Protein AF-A0A7J7QF87-F1 (afdb_monomer_lite)

Structure (mmCIF, N/CA/C/O backbone):
data_AF-A0A7J7QF87-F1
#
_entry.id   AF-A0A7J7QF87-F1
#
loop_
_atom_site.group_PDB
_atom_site.id
_atom_site.type_symbol
_atom_site.label_atom_id
_atom_site.label_alt_id
_atom_site.label_comp_id
_atom_site.label_asy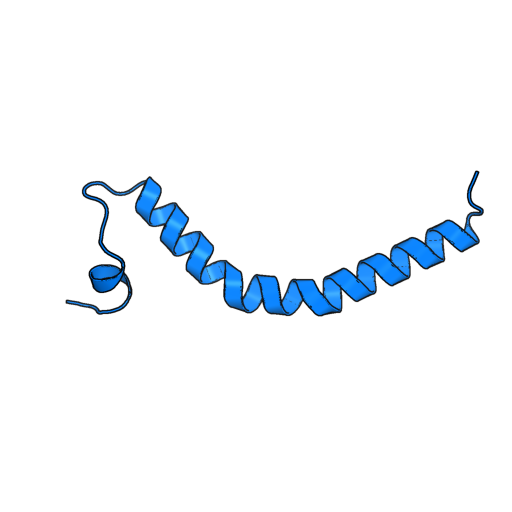m_id
_atom_site.label_entity_id
_atom_site.label_seq_id
_atom_site.pdbx_PDB_ins_code
_atom_site.Cartn_x
_atom_site.Cartn_y
_atom_site.Cartn_z
_atom_site.occupancy
_atom_site.B_iso_or_equiv
_atom_site.auth_seq_id
_atom_site.auth_comp_id
_atom_site.auth_asym_id
_atom_site.auth_atom_id
_atom_site.pdbx_PDB_model_num
ATOM 1 N N . MET A 1 1 ? -24.560 22.434 12.516 1.00 60.00 1 MET A N 1
ATOM 2 C CA . MET A 1 1 ? -23.205 21.937 12.841 1.00 60.00 1 MET A CA 1
ATOM 3 C C . MET A 1 1 ? -23.386 20.590 13.522 1.00 60.00 1 MET A C 1
ATOM 5 O O . MET A 1 1 ? -24.284 20.521 14.355 1.00 60.00 1 MET A O 1
ATOM 9 N N . PRO A 1 2 ? -22.654 19.533 13.127 1.00 67.44 2 PRO A N 1
ATOM 10 C CA . PRO A 1 2 ? -22.759 18.225 13.779 1.00 67.44 2 PRO A CA 1
ATOM 11 C C . PRO A 1 2 ? -22.456 18.364 15.273 1.00 67.44 2 PRO A C 1
ATOM 13 O O . PRO A 1 2 ? -21.622 19.190 15.660 1.00 67.44 2 PRO A O 1
ATOM 16 N N . SER A 1 3 ? -23.164 17.611 16.112 1.00 79.44 3 SER A N 1
ATOM 17 C CA . SER A 1 3 ? -22.937 17.660 17.554 1.00 79.44 3 SER A CA 1
ATOM 18 C C . SER A 1 3 ? -21.574 17.047 17.893 1.00 79.44 3 SER A C 1
ATOM 20 O O . SER A 1 3 ? -21.023 16.235 17.148 1.00 79.44 3 SER A O 1
ATOM 22 N N . THR A 1 4 ? -21.011 17.406 19.044 1.00 79.69 4 THR A N 1
AT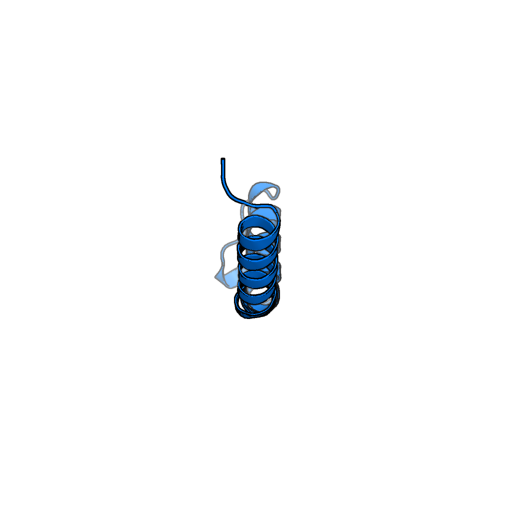OM 23 C CA . THR A 1 4 ? -19.759 16.817 19.551 1.00 79.69 4 THR A CA 1
ATOM 24 C C . THR A 1 4 ? -19.838 15.294 19.693 1.00 79.69 4 THR A C 1
ATOM 26 O O . THR A 1 4 ? -18.813 14.619 19.631 1.00 79.69 4 THR A O 1
ATOM 29 N N . GLN A 1 5 ? -21.042 14.747 19.868 1.00 81.25 5 GLN A N 1
ATOM 30 C CA . GLN A 1 5 ? -21.297 13.312 19.956 1.00 81.25 5 GLN A CA 1
ATOM 31 C C . GLN A 1 5 ? -21.301 12.637 18.575 1.00 81.25 5 GLN A C 1
ATOM 33 O O . GLN A 1 5 ? -20.735 11.553 18.425 1.00 81.25 5 GLN A O 1
ATOM 38 N N . ASP A 1 6 ? -21.826 13.315 17.551 1.00 81.62 6 ASP A N 1
ATOM 39 C CA . ASP A 1 6 ? -21.732 12.855 16.158 1.00 81.62 6 ASP A CA 1
ATOM 40 C C . ASP A 1 6 ? -20.267 12.822 15.711 1.00 81.62 6 ASP A C 1
ATOM 42 O O . ASP A 1 6 ? -19.813 11.850 15.114 1.00 81.62 6 ASP A O 1
ATOM 46 N N . LEU A 1 7 ? -19.494 13.853 16.075 1.00 83.25 7 LEU A N 1
ATOM 47 C CA . LEU A 1 7 ? -18.078 13.951 15.723 1.00 83.25 7 LEU A CA 1
ATOM 48 C C . LEU A 1 7 ? -17.250 12.799 16.311 1.00 83.25 7 LEU A C 1
ATOM 50 O O . LEU A 1 7 ? -16.416 12.228 15.614 1.00 83.25 7 LEU A O 1
ATOM 54 N N . LYS A 1 8 ? -17.505 12.427 17.572 1.00 85.50 8 LYS A N 1
ATOM 55 C CA . LYS A 1 8 ? -16.853 11.268 18.201 1.00 85.50 8 LYS A CA 1
ATOM 56 C C . LYS A 1 8 ? -17.192 9.966 17.482 1.00 85.50 8 LYS A C 1
ATOM 58 O O . LYS A 1 8 ? -16.291 9.194 17.188 1.00 85.50 8 LYS A O 1
ATOM 63 N N . THR A 1 9 ? -18.461 9.776 17.131 1.00 89.44 9 THR A N 1
ATOM 64 C CA . THR A 1 9 ? -18.921 8.578 16.415 1.00 89.44 9 THR A CA 1
ATOM 65 C C . THR A 1 9 ? -18.209 8.417 15.069 1.00 89.44 9 THR A C 1
ATOM 67 O O . THR A 1 9 ? -17.693 7.342 14.775 1.00 89.44 9 THR A O 1
ATOM 70 N N . TYR A 1 10 ? -18.088 9.496 14.285 1.00 86.69 10 TYR A N 1
ATOM 71 C CA . TYR A 1 10 ? -17.355 9.461 13.013 1.00 86.69 10 TYR A CA 1
ATOM 72 C C . TYR A 1 10 ? -15.860 9.175 13.189 1.00 86.69 10 TYR A C 1
ATOM 74 O O . TYR A 1 10 ? -15.263 8.484 12.365 1.00 86.69 10 TYR A O 1
ATOM 82 N N . MET A 1 11 ? -15.237 9.704 14.246 1.00 87.38 11 MET A N 1
ATOM 83 C CA . MET A 1 11 ? -13.824 9.446 14.528 1.00 87.38 11 MET A CA 1
ATOM 84 C C . MET A 1 11 ? -13.577 7.990 14.930 1.00 87.38 11 MET A C 1
ATOM 86 O O . MET A 1 11 ? -12.619 7.391 14.441 1.00 87.38 11 MET A O 1
ATOM 90 N N . ASP A 1 12 ? -14.445 7.414 15.761 1.00 90.19 12 ASP A N 1
ATOM 91 C CA . ASP A 1 12 ? -14.354 6.010 16.173 1.00 90.19 12 ASP A CA 1
ATOM 92 C C . ASP A 1 12 ? -14.568 5.068 14.976 1.00 90.19 12 ASP A C 1
ATOM 94 O O . ASP A 1 12 ? -13.841 4.086 14.803 1.00 90.19 12 ASP A O 1
ATOM 98 N N . GLU A 1 13 ? -15.515 5.398 14.092 1.00 90.62 13 GLU A N 1
ATOM 99 C CA . GLU A 1 13 ? -15.750 4.653 12.853 1.00 90.62 13 GLU A CA 1
ATOM 100 C C . GLU A 1 13 ? -14.551 4.746 11.899 1.00 90.62 13 GLU A C 1
ATOM 102 O O . GLU A 1 13 ? -1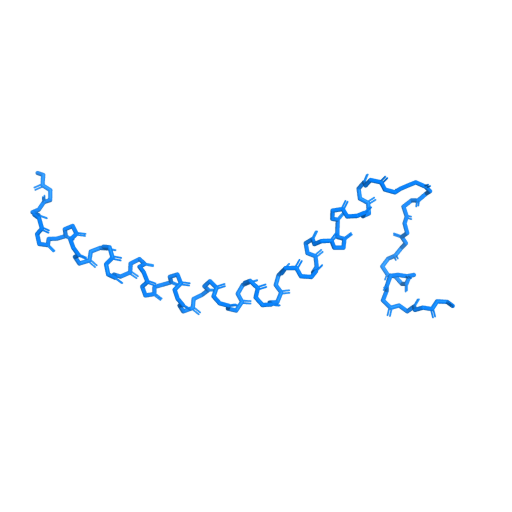4.080 3.726 11.392 1.00 90.62 13 GLU A O 1
ATOM 107 N N . ALA A 1 14 ? -13.984 5.941 11.715 1.00 85.69 14 ALA A N 1
ATOM 108 C CA . ALA A 1 14 ? -12.787 6.128 10.903 1.00 85.69 14 ALA A CA 1
ATOM 109 C C . ALA A 1 14 ? -11.583 5.360 11.472 1.00 85.69 14 ALA A C 1
ATOM 111 O O . ALA A 1 14 ? -10.863 4.705 10.719 1.00 85.69 14 ALA A O 1
ATOM 112 N N . GLN A 1 15 ? -11.374 5.383 12.792 1.00 87.56 15 GLN A N 1
ATOM 113 C CA . GLN A 1 15 ? -10.313 4.605 13.437 1.00 87.56 15 GLN A CA 1
ATOM 114 C C . GLN A 1 15 ? -10.506 3.105 13.236 1.00 87.56 15 GLN A C 1
ATOM 116 O O . GLN A 1 15 ? -9.541 2.402 12.932 1.00 87.56 15 GLN A O 1
ATOM 121 N N . ARG A 1 16 ? -11.742 2.615 13.356 1.00 89.38 16 ARG A N 1
ATOM 122 C CA . ARG A 1 16 ? -12.058 1.209 13.109 1.00 89.38 16 ARG A CA 1
ATOM 123 C C . ARG A 1 16 ? -11.771 0.819 11.661 1.00 89.38 16 ARG A C 1
ATOM 125 O O . ARG A 1 16 ? -11.096 -0.181 11.444 1.00 89.38 16 ARG A O 1
ATOM 132 N N . LEU A 1 17 ? -12.205 1.620 10.689 1.00 87.62 17 LEU A N 1
ATOM 133 C CA . LEU A 1 17 ? -11.927 1.377 9.270 1.00 87.62 17 LEU A CA 1
ATOM 134 C C . LEU A 1 17 ? -10.418 1.395 8.981 1.00 87.62 17 LEU A C 1
ATOM 136 O O . LEU A 1 17 ? -9.908 0.530 8.272 1.00 87.62 17 LEU A O 1
ATOM 140 N N . VAL A 1 18 ? -9.674 2.333 9.568 1.00 86.25 18 VAL A N 1
ATOM 141 C CA . VAL A 1 18 ? -8.211 2.386 9.432 1.00 86.25 18 VAL A CA 1
ATOM 142 C C . VAL A 1 18 ? -7.548 1.169 10.079 1.00 86.25 18 VAL A C 1
ATOM 144 O O . VAL A 1 18 ? -6.600 0.629 9.517 1.00 86.25 18 VAL A O 1
ATOM 147 N N . ALA A 1 19 ? -8.030 0.691 11.222 1.00 84.75 19 ALA A N 1
ATOM 148 C CA . ALA A 1 19 ? -7.494 -0.517 11.844 1.00 84.75 19 ALA A CA 1
ATOM 149 C C . ALA A 1 19 ? -7.804 -1.777 11.014 1.00 84.75 19 ALA A C 1
ATOM 151 O O . ALA A 1 19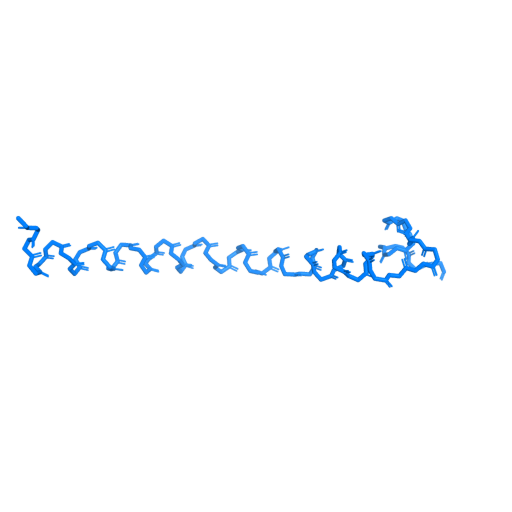 ? -6.935 -2.635 10.843 1.00 84.75 19 ALA A O 1
ATOM 152 N N . GLU A 1 20 ? -9.022 -1.864 10.478 1.00 88.25 20 GLU A N 1
ATOM 153 C CA . GLU A 1 20 ? -9.529 -3.006 9.715 1.00 88.25 20 GLU A CA 1
ATOM 154 C C . GLU A 1 20 ? -8.853 -3.119 8.342 1.00 88.25 20 GLU A C 1
ATOM 156 O O . GLU A 1 20 ? -8.346 -4.183 7.985 1.00 88.25 20 GLU A O 1
ATOM 161 N N . TYR A 1 21 ? -8.760 -2.011 7.605 1.00 88.44 21 TYR A N 1
ATOM 162 C CA . TYR A 1 21 ? -8.217 -1.993 6.244 1.00 88.44 21 TYR A CA 1
ATOM 163 C C . TYR A 1 21 ? -6.764 -1.519 6.175 1.00 88.44 21 TYR A C 1
ATOM 165 O O . TYR A 1 21 ? -6.000 -1.976 5.326 1.00 88.44 21 TYR A O 1
ATOM 173 N N . GLY A 1 22 ? -6.331 -0.643 7.079 1.00 84.88 22 GLY A N 1
ATOM 174 C CA . GLY A 1 22 ? -4.970 -0.104 7.066 1.00 84.88 22 GLY A CA 1
ATOM 175 C C . GLY A 1 22 ? -3.914 -1.164 7.365 1.00 84.88 22 GLY A C 1
ATOM 176 O O . GLY A 1 22 ? -2.881 -1.194 6.698 1.00 84.88 22 GLY A O 1
ATOM 177 N N . LYS A 1 23 ? -4.176 -2.089 8.300 1.00 85.12 23 LYS A N 1
ATOM 178 C CA . LYS A 1 23 ? -3.241 -3.184 8.607 1.00 85.12 23 LYS A CA 1
ATOM 179 C C . LYS A 1 23 ? -2.959 -4.083 7.389 1.00 85.12 23 LYS A C 1
ATOM 181 O O . LYS A 1 23 ? -1.779 -4.255 7.077 1.00 85.12 23 LYS A O 1
ATOM 186 N N . PRO A 1 24 ? -3.960 -4.646 6.682 1.00 88.62 24 PRO A N 1
ATOM 187 C CA . PRO A 1 24 ? -3.695 -5.467 5.502 1.00 88.62 24 PRO A CA 1
ATOM 188 C C . PRO A 1 24 ? -3.100 -4.657 4.344 1.00 88.62 24 PRO A C 1
ATOM 190 O O . PRO A 1 24 ? -2.167 -5.140 3.704 1.00 88.62 24 PRO A O 1
ATOM 193 N N . ILE A 1 25 ? -3.555 -3.419 4.110 1.00 89.94 25 ILE A N 1
ATOM 194 C CA . ILE A 1 25 ? -2.986 -2.556 3.060 1.00 89.94 25 ILE A CA 1
ATOM 195 C C . ILE A 1 25 ? -1.496 -2.318 3.306 1.00 89.94 25 ILE A C 1
ATOM 197 O O . ILE A 1 25 ? -0.693 -2.481 2.392 1.00 89.94 25 ILE A O 1
ATOM 201 N N . MET A 1 26 ? -1.104 -1.983 4.536 1.00 90.06 26 MET A N 1
ATOM 202 C CA . MET A 1 26 ? 0.305 -1.783 4.867 1.00 90.06 26 MET A CA 1
ATOM 203 C C . MET A 1 26 ? 1.095 -3.088 4.775 1.00 90.06 26 MET A C 1
ATOM 205 O O . MET A 1 26 ? 2.179 -3.101 4.200 1.00 90.06 26 MET A O 1
ATOM 209 N N . HIS A 1 27 ? 0.556 -4.196 5.290 1.00 89.56 27 HIS A N 1
ATOM 210 C CA . HIS A 1 27 ? 1.264 -5.475 5.300 1.00 89.56 27 HIS A CA 1
ATOM 211 C C . HIS A 1 27 ? 1.564 -5.996 3.886 1.00 89.56 27 HIS A C 1
ATOM 213 O O . HIS A 1 27 ? 2.683 -6.430 3.622 1.00 89.56 27 HIS A O 1
ATOM 219 N N . TYR A 1 28 ? 0.597 -5.910 2.968 1.00 90.62 28 TYR A N 1
ATOM 220 C CA . TYR A 1 28 ? 0.754 -6.421 1.602 1.00 90.62 28 TYR A CA 1
ATOM 221 C C . TYR A 1 28 ? 1.233 -5.366 0.598 1.00 90.62 28 TYR A C 1
ATOM 223 O O . TYR A 1 28 ? 1.844 -5.718 -0.407 1.00 90.62 28 TYR A O 1
ATOM 231 N N . GLY A 1 29 ? 0.975 -4.081 0.847 1.00 91.88 29 GLY A N 1
ATOM 232 C CA . GLY A 1 29 ? 1.299 -2.989 -0.073 1.00 91.88 29 GLY A CA 1
ATOM 233 C C . GLY A 1 29 ? 2.683 -2.376 0.132 1.00 91.88 29 GLY A C 1
ATOM 234 O O . GLY A 1 29 ? 3.255 -1.852 -0.824 1.00 91.88 29 GLY A O 1
ATOM 235 N N . PHE A 1 30 ? 3.256 -2.463 1.338 1.00 92.94 30 PHE A N 1
ATOM 236 C CA . PHE A 1 30 ? 4.519 -1.785 1.649 1.00 92.94 30 PHE A CA 1
ATOM 237 C C . PHE A 1 30 ? 5.692 -2.292 0.800 1.00 92.94 30 PHE A C 1
ATOM 239 O O . PHE A 1 30 ? 6.388 -1.496 0.172 1.00 92.94 30 PHE A O 1
ATOM 246 N N . ILE A 1 31 ? 5.892 -3.612 0.726 1.00 91.12 31 ILE A N 1
ATOM 247 C CA . ILE A 1 31 ? 7.007 -4.202 -0.031 1.00 91.12 31 ILE A CA 1
ATOM 248 C C . ILE A 1 31 ? 6.896 -3.891 -1.539 1.00 91.12 31 ILE A C 1
ATOM 250 O O . ILE A 1 31 ? 7.861 -3.358 -2.091 1.00 91.12 31 ILE A O 1
ATOM 254 N N . PRO A 1 32 ? 5.750 -4.124 -2.217 1.00 90.19 32 PRO A N 1
ATOM 255 C CA . PRO A 1 32 ? 5.582 -3.731 -3.616 1.00 90.19 32 PRO A CA 1
ATOM 256 C C . PRO A 1 32 ? 5.840 -2.242 -3.872 1.00 90.19 32 PRO A C 1
ATOM 258 O O . PRO A 1 32 ? 6.488 -1.897 -4.860 1.00 90.19 32 PRO A O 1
ATOM 261 N N . ALA A 1 33 ? 5.389 -1.356 -2.977 1.00 92.06 33 ALA A N 1
ATOM 262 C CA . ALA A 1 33 ? 5.604 0.082 -3.119 1.00 92.06 33 ALA A CA 1
ATOM 263 C C . ALA A 1 33 ? 7.096 0.453 -3.078 1.00 92.06 33 ALA A C 1
ATOM 265 O O . ALA A 1 33 ? 7.557 1.230 -3.916 1.00 92.06 33 ALA A O 1
ATOM 266 N N . ILE A 1 34 ? 7.865 -0.132 -2.152 1.00 92.06 34 ILE A N 1
ATOM 267 C CA . ILE A 1 34 ? 9.318 0.082 -2.060 1.00 92.06 34 ILE A CA 1
ATOM 268 C C . ILE A 1 34 ? 10.039 -0.436 -3.308 1.00 92.06 34 ILE A C 1
ATOM 270 O O . ILE A 1 34 ? 10.919 0.250 -3.829 1.00 92.06 34 ILE A O 1
ATOM 274 N N . ILE A 1 35 ? 9.648 -1.606 -3.823 1.00 90.00 35 ILE A N 1
ATOM 275 C CA . ILE A 1 35 ? 10.224 -2.167 -5.054 1.00 90.00 35 ILE A CA 1
ATOM 276 C C . ILE A 1 35 ? 10.001 -1.208 -6.229 1.00 90.00 35 ILE A C 1
ATOM 278 O O . ILE A 1 35 ? 10.955 -0.843 -6.919 1.00 90.00 35 ILE A O 1
ATOM 282 N N . VAL A 1 36 ? 8.764 -0.740 -6.426 1.00 88.81 36 VAL A N 1
ATOM 283 C CA . VAL A 1 36 ? 8.432 0.212 -7.497 1.00 88.81 36 VAL A CA 1
ATOM 284 C C . VAL A 1 36 ? 9.203 1.520 -7.328 1.00 88.81 36 VAL A C 1
ATOM 286 O O . VAL A 1 36 ? 9.765 2.023 -8.301 1.00 88.81 36 VAL A O 1
ATOM 289 N N . ALA A 1 37 ? 9.292 2.052 -6.106 1.00 91.00 37 ALA A N 1
ATOM 290 C CA . ALA A 1 37 ? 10.079 3.250 -5.834 1.00 91.00 37 ALA A CA 1
ATOM 291 C C . ALA A 1 37 ? 11.553 3.048 -6.227 1.00 91.00 37 ALA A C 1
ATOM 293 O O . ALA A 1 37 ? 12.098 3.858 -6.975 1.00 91.00 37 ALA A O 1
ATOM 294 N N . GLY A 1 38 ? 12.180 1.939 -5.825 1.00 89.25 38 GLY A N 1
ATOM 295 C CA . GLY A 1 38 ? 13.563 1.614 -6.193 1.00 89.25 38 GLY A CA 1
ATOM 296 C C . GLY A 1 38 ? 13.786 1.500 -7.707 1.00 89.25 38 GLY A C 1
ATOM 297 O O . GLY A 1 38 ? 14.801 1.978 -8.225 1.00 89.25 38 GLY A O 1
ATOM 298 N N . MET A 1 39 ? 12.816 0.951 -8.445 1.00 89.69 39 MET A N 1
ATOM 299 C CA . MET A 1 39 ? 12.861 0.873 -9.913 1.00 89.69 39 MET A CA 1
ATOM 300 C C . MET A 1 39 ? 12.838 2.245 -10.595 1.00 89.69 39 MET A C 1
ATOM 302 O O . MET A 1 39 ? 13.406 2.407 -11.676 1.00 89.69 39 MET A O 1
ATOM 306 N N . LEU A 1 40 ? 12.179 3.244 -9.999 1.00 87.00 40 LEU A N 1
ATOM 307 C CA . LEU A 1 40 ? 12.135 4.596 -10.562 1.00 87.00 40 LEU A CA 1
ATOM 308 C C . LEU A 1 40 ? 13.498 5.298 -10.487 1.00 87.00 40 LEU A C 1
ATOM 310 O O . LEU A 1 40 ? 13.811 6.099 -11.371 1.00 87.00 40 LEU A O 1
ATOM 314 N N . PHE A 1 41 ? 14.312 4.966 -9.481 1.00 88.19 41 PHE A N 1
ATOM 315 C CA . PHE A 1 41 ? 15.623 5.579 -9.240 1.00 88.19 41 PHE A CA 1
ATOM 316 C C . PHE A 1 41 ? 16.812 4.789 -9.813 1.00 88.19 41 PHE A C 1
ATOM 318 O O . PHE A 1 41 ? 17.931 5.298 -9.813 1.00 88.19 41 PHE A O 1
ATOM 325 N N . THR A 1 42 ? 16.601 3.580 -10.338 1.00 83.56 42 THR A N 1
ATOM 326 C CA . THR A 1 42 ? 17.662 2.739 -10.920 1.00 83.56 42 THR A CA 1
ATOM 327 C C . THR A 1 42 ? 17.656 2.779 -12.452 1.00 83.56 42 THR A C 1
ATOM 329 O O . THR A 1 42 ? 16.608 2.731 -13.101 1.00 83.56 42 THR A O 1
ATOM 332 N N . LYS A 1 43 ? 18.849 2.891 -13.054 1.00 85.25 43 LYS A N 1
ATOM 333 C CA . LYS A 1 43 ? 19.064 2.780 -14.505 1.00 85.25 43 LYS A CA 1
ATOM 334 C C . LYS A 1 43 ? 20.199 1.784 -14.791 1.00 85.25 43 LYS A C 1
ATOM 336 O O . LYS A 1 43 ? 21.262 1.944 -14.196 1.00 85.25 43 LYS A O 1
ATOM 341 N N . PRO A 1 44 ? 20.021 0.828 -15.725 1.00 85.81 44 PRO A N 1
ATOM 342 C CA . PRO A 1 44 ? 18.774 0.496 -16.424 1.00 85.81 44 PRO A CA 1
ATOM 343 C C . PRO A 1 44 ? 17.701 -0.032 -15.456 1.00 85.81 44 PRO A C 1
ATOM 345 O O . PRO A 1 44 ? 18.027 -0.564 -14.398 1.00 85.81 44 PRO A O 1
ATOM 348 N N . ARG A 1 45 ? 16.418 0.152 -15.795 1.00 87.25 45 ARG A N 1
ATOM 349 C CA . ARG A 1 45 ? 15.315 -0.302 -14.934 1.00 87.25 45 ARG A CA 1
ATOM 350 C C . ARG A 1 45 ? 15.256 -1.834 -14.948 1.00 87.25 45 ARG A C 1
ATOM 352 O O . ARG A 1 45 ? 15.131 -2.390 -16.042 1.00 87.25 45 ARG A O 1
ATOM 359 N N . PRO A 1 46 ? 15.323 -2.510 -13.791 1.00 84.38 46 PRO A N 1
ATOM 360 C CA . PRO A 1 46 ? 15.231 -3.963 -13.741 1.00 84.38 46 PRO A CA 1
ATOM 361 C C . PRO A 1 46 ? 13.817 -4.425 -14.107 1.00 84.38 46 PRO A C 1
ATOM 363 O O . PRO A 1 46 ? 12.831 -3.731 -13.867 1.00 84.38 46 PRO A O 1
ATOM 366 N N . THR A 1 47 ? 13.702 -5.602 -14.706 1.00 85.25 47 THR A N 1
ATOM 367 C CA . THR A 1 47 ? 12.403 -6.235 -14.962 1.00 85.25 47 THR A CA 1
ATOM 368 C C . THR A 1 47 ? 11.853 -6.858 -13.679 1.00 85.25 47 THR A C 1
ATOM 370 O O . THR A 1 47 ? 12.606 -7.216 -12.776 1.00 85.25 47 THR A O 1
ATOM 373 N N . VAL A 1 48 ? 10.534 -7.053 -13.605 1.00 81.00 48 VAL A N 1
ATOM 374 C CA . VAL A 1 48 ? 9.897 -7.746 -12.468 1.00 81.00 48 VAL A CA 1
ATOM 375 C C . VAL A 1 48 ? 10.483 -9.152 -12.277 1.00 81.00 48 VAL A C 1
ATOM 377 O O . VAL A 1 48 ? 10.690 -9.580 -11.147 1.00 81.00 48 VAL A O 1
ATOM 380 N N . GLY A 1 49 ? 10.836 -9.833 -13.373 1.00 82.38 49 GLY A N 1
ATOM 381 C CA . GLY A 1 49 ? 11.522 -11.124 -13.329 1.00 82.38 49 GLY A CA 1
ATOM 382 C C . GLY A 1 49 ? 12.856 -11.059 -12.584 1.00 82.38 49 GLY A C 1
ATOM 383 O O . GLY A 1 49 ? 13.074 -11.871 -11.702 1.00 82.38 49 GLY A O 1
ATOM 384 N N . GLN A 1 50 ? 13.692 -10.051 -12.853 1.00 81.44 50 GLN A N 1
ATOM 385 C CA . GLN A 1 50 ? 14.982 -9.858 -12.167 1.00 81.44 50 GLN A CA 1
ATOM 386 C C . GLN A 1 50 ? 14.848 -9.476 -10.685 1.00 81.44 50 GLN A C 1
ATOM 388 O O . GLN A 1 50 ? 15.791 -9.645 -9.919 1.00 81.44 50 GLN A O 1
ATOM 393 N N . LEU A 1 51 ? 13.706 -8.912 -10.285 1.00 79.19 51 LEU A N 1
ATOM 394 C CA . LEU A 1 51 ? 13.450 -8.497 -8.904 1.00 79.19 51 LEU A CA 1
ATOM 395 C C . LEU A 1 51 ? 12.871 -9.625 -8.048 1.00 79.19 51 LEU A C 1
ATOM 397 O O . LEU A 1 51 ? 13.130 -9.672 -6.849 1.00 79.19 51 LEU A O 1
ATOM 401 N N . LEU A 1 52 ? 12.065 -10.501 -8.651 1.00 81.12 52 LEU A N 1
ATOM 402 C CA . LEU A 1 52 ? 11.387 -11.598 -7.954 1.00 81.12 52 LEU A CA 1
ATOM 403 C C . LEU A 1 52 ? 12.138 -12.925 -8.068 1.00 81.12 52 LEU A C 1
ATOM 405 O O . LEU A 1 52 ? 12.046 -13.762 -7.17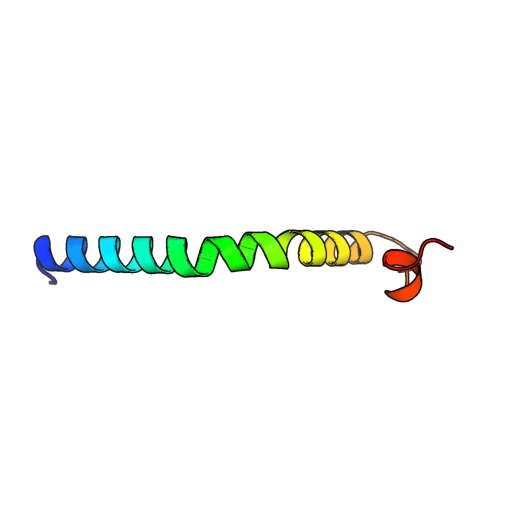3 1.00 81.12 52 LEU A O 1
ATOM 409 N N . PHE A 1 53 ? 12.888 -13.106 -9.150 1.00 71.75 53 PHE A N 1
ATOM 410 C CA . PHE A 1 53 ? 13.754 -14.248 -9.369 1.00 71.75 53 PHE A CA 1
ATOM 411 C C . PHE A 1 53 ? 15.184 -13.714 -9.404 1.00 71.75 53 PHE A C 1
ATOM 413 O O . PHE A 1 53 ? 15.594 -13.069 -10.368 1.00 71.75 53 PHE A O 1
ATOM 420 N N . LEU A 1 54 ? 15.916 -13.939 -8.309 1.00 63.44 54 LEU A N 1
ATOM 421 C CA . LEU A 1 54 ? 17.371 -13.807 -8.292 1.00 63.44 54 LEU A CA 1
ATOM 422 C C . LEU A 1 54 ? 17.915 -14.589 -9.493 1.00 63.44 54 LEU A C 1
ATOM 424 O O . LEU A 1 54 ? 17.730 -15.804 -9.566 1.00 63.44 54 LEU A O 1
ATOM 428 N N . GLY A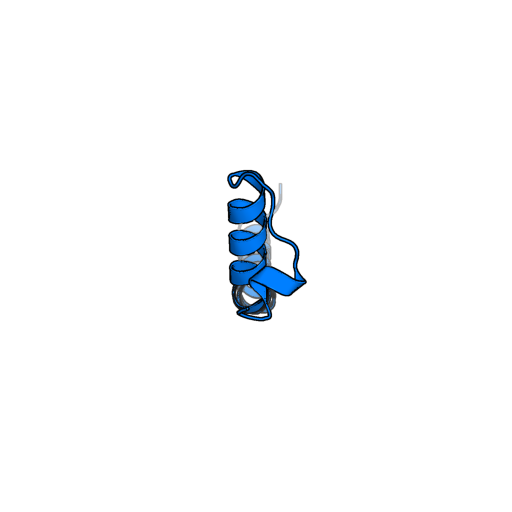 1 55 ? 18.511 -13.872 -10.446 1.00 53.72 55 GLY A N 1
ATOM 429 C CA . GLY A 1 55 ? 19.469 -14.476 -11.366 1.00 53.72 55 GLY A CA 1
ATOM 430 C C . GLY A 1 55 ? 20.675 -14.969 -10.585 1.00 53.72 55 GLY A C 1
ATOM 431 O O . GLY A 1 55 ? 21.110 -14.223 -9.677 1.00 53.72 55 GLY A O 1
#

Radius of gyration: 19.54 Å; chains: 1; bounding box: 43×36×36 Å

Foldseek 3Di:
DDDPVVVVVVVVVVVVCCVVPVVVCCVPVVVVVVLVVVQVVDPPRDDPCCVVPPD

Secondary structure (DSSP, 8-state):
---HHHHHHHHHHHHHHIIIIIHHHHHHHHHHHHHHHHHHH-SSPPPHHHHHS--

Sequence (55 aa):
MPSTQDLKTYMDEAQRLVAEYGKPIMHYGFIPAIIVAGMLFTKPRPTVGQLLFLG

pLDDT: mean 84.71, std 7.85, range [53.72, 92.94]